Protein AF-A0A6G4XVC2-F1 (afdb_monomer_lite)

Organism: NCBI:txid1775132

Sequence (152 aa):
MTGQAIRVGPLAAGTAQLRSWTAGLLALALAAYPQLALLHDPLTDQNRYGPFGDGVTPAGAEWTAWGDLLALPLPAAVCAGFTALVAGRLHRAPFRESPVQHLLAALTVPLAAHALHLAWLWADLTSEAILLTSLGVGLGCVAGILLDLALD

Secondary structure (DSSP, 8-state):
---------HHHHHHHHHHHHHHHHHHHHHHHHHHHHHSSSSSGGGGGGSTTS---PPTT----TTHHHH-S-HHHHHHHHHHHHHHHHHS-TTGGGSHHHHHHHHHHHHHHHHHHHHHHSTTT--HHHHHHHHHHHHHHHHHHHHHHHHT-

Radius of gyration: 18.11 Å; chains: 1; bounding box: 42×26×62 Å

Structure (mmCIF, N/CA/C/O backbone):
data_AF-A0A6G4XVC2-F1
#
_entry.id   AF-A0A6G4XVC2-F1
#
loop_
_atom_site.group_PDB
_atom_site.id
_atom_site.type_symbol
_atom_site.label_atom_id
_atom_site.label_alt_id
_atom_site.label_comp_id
_atom_site.label_asym_id
_atom_site.label_entity_id
_atom_site.label_seq_id
_atom_site.pdbx_PDB_ins_code
_atom_site.Cartn_x
_atom_site.Cartn_y
_atom_site.Cartn_z
_atom_site.occupancy
_atom_site.B_iso_or_equiv
_atom_site.auth_seq_id
_atom_site.auth_comp_id
_atom_site.auth_asym_id
_atom_site.auth_atom_id
_atom_site.pdbx_PDB_model_num
ATOM 1 N N . MET A 1 1 ? -24.147 -1.317 31.545 1.00 41.94 1 MET A N 1
ATOM 2 C CA . MET A 1 1 ? -22.856 -1.984 31.277 1.00 41.94 1 MET A CA 1
ATOM 3 C C . MET A 1 1 ? -21.888 -0.933 30.764 1.00 41.94 1 MET A C 1
ATOM 5 O O . MET A 1 1 ? -21.839 -0.657 29.576 1.00 41.94 1 MET A O 1
ATOM 9 N N . THR A 1 2 ? -21.219 -0.247 31.683 1.00 44.88 2 THR A N 1
ATOM 10 C CA . THR A 1 2 ? -20.242 0.806 31.397 1.00 44.88 2 THR A CA 1
ATOM 11 C C . THR A 1 2 ? -18.915 0.144 31.055 1.00 44.88 2 THR A C 1
ATOM 13 O O . THR A 1 2 ? -18.177 -0.281 31.941 1.00 44.88 2 THR A O 1
ATOM 16 N N . GLY A 1 3 ? -18.655 -0.012 29.755 1.00 46.59 3 GLY A N 1
ATOM 17 C CA . GLY A 1 3 ? -17.377 -0.490 29.242 1.00 46.59 3 GLY A CA 1
ATOM 18 C C . GLY A 1 3 ? -16.262 0.413 29.752 1.00 46.59 3 GLY A C 1
ATOM 19 O O . GLY A 1 3 ? -16.220 1.605 29.454 1.00 46.59 3 GLY A O 1
ATOM 20 N N . GLN A 1 4 ? -15.403 -0.156 30.585 1.00 47.28 4 GLN A N 1
ATOM 21 C CA . GLN A 1 4 ? -14.218 0.480 31.126 1.00 47.28 4 GLN A CA 1
ATOM 22 C C . GLN A 1 4 ? -13.336 0.885 29.943 1.00 47.28 4 GLN A C 1
ATOM 24 O O . GLN A 1 4 ? -12.729 0.032 29.299 1.00 47.28 4 GLN A O 1
ATOM 29 N N . ALA A 1 5 ? -13.318 2.179 29.618 1.00 54.88 5 ALA A N 1
ATOM 30 C CA . ALA A 1 5 ? -12.431 2.739 28.613 1.00 54.88 5 ALA A CA 1
ATOM 31 C C . ALA A 1 5 ? -10.992 2.475 29.065 1.00 54.88 5 ALA A C 1
ATOM 33 O O . ALA A 1 5 ? -10.441 3.195 29.903 1.00 54.88 5 ALA A O 1
ATOM 34 N N . ILE A 1 6 ? -10.404 1.389 28.563 1.00 61.81 6 ILE A N 1
ATOM 35 C CA . ILE A 1 6 ? -8.978 1.121 28.682 1.00 61.81 6 ILE A CA 1
ATOM 36 C C . ILE A 1 6 ? -8.314 2.360 28.084 1.00 61.81 6 ILE A C 1
ATOM 38 O O . ILE A 1 6 ? -8.432 2.604 26.886 1.00 61.81 6 ILE A O 1
ATOM 42 N N . ARG A 1 7 ? -7.679 3.196 28.914 1.00 62.19 7 ARG A N 1
ATOM 43 C CA . ARG A 1 7 ? -6.842 4.293 28.419 1.00 62.19 7 ARG A CA 1
ATOM 44 C C . ARG A 1 7 ? -5.652 3.645 27.740 1.00 62.19 7 ARG A C 1
ATOM 46 O O . ARG A 1 7 ? -4.669 3.294 28.387 1.00 62.19 7 ARG A O 1
ATOM 53 N N . VAL A 1 8 ? -5.786 3.405 26.449 1.00 70.31 8 VAL A N 1
ATOM 54 C CA . VAL A 1 8 ? -4.745 2.754 25.677 1.00 70.31 8 VAL A CA 1
ATOM 55 C C . VAL A 1 8 ? -3.639 3.781 25.470 1.00 70.31 8 VAL A C 1
ATOM 57 O O . VAL A 1 8 ? -3.844 4.820 24.848 1.00 70.31 8 VAL A O 1
ATOM 60 N N . GLY A 1 9 ? -2.495 3.546 26.110 1.00 82.31 9 GLY A N 1
ATOM 61 C CA . GLY A 1 9 ? -1.372 4.478 26.090 1.00 82.31 9 GLY A CA 1
ATOM 62 C C . GLY A 1 9 ? -0.675 4.539 24.722 1.00 82.31 9 GLY A C 1
ATOM 63 O O . GLY A 1 9 ? -0.824 3.624 23.907 1.00 82.31 9 GLY A O 1
ATOM 64 N N . PRO A 1 10 ? 0.156 5.569 24.482 1.00 85.19 10 PRO A N 1
ATOM 65 C CA . PRO A 1 10 ? 0.863 5.763 23.211 1.00 85.19 10 PRO A CA 1
ATOM 66 C C . PRO A 1 10 ? 1.777 4.586 22.845 1.00 85.19 10 PRO A C 1
ATOM 68 O O . PRO A 1 10 ? 1.925 4.260 21.672 1.00 85.19 10 PRO A O 1
ATOM 71 N N . LEU A 1 11 ? 2.340 3.896 23.844 1.00 88.75 11 LEU A N 1
ATOM 72 C CA . LEU A 1 11 ? 3.163 2.705 23.623 1.00 88.75 11 LEU A CA 1
ATOM 73 C C . LEU A 1 11 ? 2.365 1.570 22.978 1.00 88.75 11 LEU A C 1
ATOM 75 O O . LEU A 1 11 ? 2.840 0.947 22.036 1.00 88.75 11 LEU A O 1
ATOM 79 N N . ALA A 1 12 ? 1.135 1.331 23.432 1.00 87.44 12 ALA A N 1
ATOM 80 C CA . ALA A 1 12 ? 0.294 0.279 22.876 1.00 87.44 12 ALA A CA 1
ATOM 81 C C . ALA A 1 12 ? -0.123 0.602 21.429 1.00 87.44 12 ALA A C 1
ATOM 83 O O . ALA A 1 12 ? -0.080 -0.289 20.580 1.00 87.44 12 ALA A O 1
ATOM 84 N N . ALA A 1 13 ? -0.413 1.875 21.128 1.00 86.75 13 ALA A N 1
ATOM 85 C CA . ALA A 1 13 ? -0.656 2.329 19.756 1.00 86.75 13 ALA A CA 1
ATOM 86 C C . ALA A 1 13 ? 0.572 2.081 18.867 1.00 86.75 13 ALA A C 1
ATOM 88 O O . ALA A 1 13 ? 0.456 1.483 17.800 1.00 86.75 13 ALA A O 1
ATOM 89 N N . GLY A 1 14 ? 1.764 2.441 19.355 1.00 89.00 14 GLY A N 1
ATOM 90 C CA . GLY A 1 14 ? 3.028 2.169 18.670 1.00 89.00 14 GLY A CA 1
ATOM 91 C C . GLY A 1 14 ? 3.273 0.678 18.424 1.00 89.00 14 GLY A C 1
ATOM 92 O O . GLY A 1 14 ? 3.691 0.296 17.335 1.00 89.00 14 GLY A O 1
ATOM 93 N N . THR A 1 15 ? 2.959 -0.196 19.387 1.00 89.81 15 THR A N 1
ATOM 94 C CA . THR A 1 15 ? 3.099 -1.648 19.181 1.00 89.81 15 THR A CA 1
ATOM 95 C C . THR A 1 15 ? 2.109 -2.206 18.159 1.00 89.81 15 THR A C 1
ATOM 97 O O . THR A 1 15 ? 2.478 -3.088 17.385 1.00 89.81 15 THR A O 1
ATOM 100 N N . ALA A 1 16 ? 0.870 -1.705 18.122 1.00 89.75 16 ALA A N 1
ATOM 101 C CA . ALA A 1 16 ? -0.110 -2.102 17.112 1.00 89.75 16 ALA A CA 1
ATOM 102 C C . ALA A 1 16 ? 0.361 -1.686 15.713 1.00 89.75 16 ALA A C 1
ATOM 104 O O . ALA A 1 16 ? 0.374 -2.506 14.794 1.00 89.75 16 ALA A O 1
ATOM 105 N N . GLN A 1 17 ? 0.875 -0.461 15.607 1.00 92.19 17 GLN A N 1
ATOM 106 C CA . GLN A 1 17 ? 1.475 0.070 14.394 1.00 92.19 17 GLN A CA 1
ATOM 107 C C . GLN A 1 17 ? 2.642 -0.797 13.904 1.00 92.19 17 GLN A C 1
ATOM 109 O O . GLN A 1 17 ? 2.671 -1.219 12.751 1.00 92.19 17 GLN A O 1
ATOM 114 N N . LEU A 1 18 ? 3.576 -1.133 14.797 1.00 94.56 18 LEU A N 1
ATOM 115 C CA . LEU A 1 18 ? 4.744 -1.947 14.464 1.00 94.56 18 LEU A CA 1
ATOM 116 C C . LEU A 1 18 ? 4.356 -3.353 13.987 1.00 94.56 18 LEU A C 1
ATOM 118 O O . LEU A 1 18 ? 4.982 -3.892 13.075 1.00 94.56 18 LEU A O 1
ATOM 122 N N . ARG A 1 19 ? 3.309 -3.946 14.572 1.00 94.44 19 ARG A N 1
ATOM 123 C CA . ARG A 1 19 ? 2.776 -5.247 14.140 1.00 94.44 19 ARG A CA 1
ATOM 124 C C . ARG A 1 19 ? 2.172 -5.166 12.743 1.00 94.44 19 ARG A C 1
ATOM 126 O O . ARG A 1 19 ? 2.470 -6.031 11.923 1.00 94.44 19 ARG A O 1
ATOM 133 N N . SER A 1 20 ? 1.379 -4.127 12.476 1.00 94.38 20 SER A N 1
ATOM 134 C CA . SER A 1 20 ? 0.837 -3.853 11.141 1.00 94.38 20 SER A CA 1
ATOM 135 C C . SER A 1 20 ? 1.959 -3.706 10.113 1.00 94.38 20 SER A C 1
ATOM 137 O O . SER A 1 20 ? 1.962 -4.378 9.085 1.00 94.38 20 SER A O 1
ATOM 139 N N . TRP A 1 21 ? 2.980 -2.904 10.425 1.00 97.38 21 TRP A N 1
ATOM 140 C CA . TRP A 1 21 ? 4.114 -2.688 9.529 1.00 97.38 21 TRP A CA 1
ATOM 141 C C . TRP A 1 21 ? 4.942 -3.946 9.299 1.00 97.38 21 TRP A C 1
ATOM 143 O O . TRP A 1 21 ? 5.315 -4.227 8.166 1.00 97.38 21 TRP A O 1
ATOM 153 N N . THR A 1 22 ? 5.190 -4.739 10.342 1.00 97.50 22 THR A N 1
ATOM 154 C CA . THR A 1 22 ? 5.872 -6.033 10.198 1.00 97.50 22 THR A CA 1
ATOM 155 C C . THR A 1 22 ? 5.112 -6.938 9.232 1.00 97.50 22 THR A C 1
ATOM 157 O O . THR A 1 22 ? 5.712 -7.556 8.358 1.00 97.50 22 THR A O 1
ATOM 160 N N . ALA A 1 23 ? 3.786 -6.989 9.349 1.00 96.44 23 ALA A N 1
ATOM 161 C CA . ALA A 1 23 ? 2.976 -7.794 8.452 1.00 96.44 23 ALA A CA 1
ATOM 162 C C . ALA A 1 23 ? 2.955 -7.256 7.018 1.00 96.44 23 ALA A C 1
ATOM 164 O O . ALA A 1 23 ? 3.069 -8.041 6.081 1.00 96.44 23 ALA A O 1
ATOM 165 N N . GLY A 1 24 ? 2.881 -5.933 6.849 1.00 94.50 24 GLY A N 1
ATOM 166 C CA . GLY A 1 24 ? 3.050 -5.289 5.551 1.00 94.50 24 GLY A CA 1
ATOM 167 C C . GLY A 1 24 ? 4.398 -5.644 4.921 1.00 94.50 24 GLY A C 1
ATOM 168 O O . GLY A 1 24 ? 4.440 -6.049 3.769 1.00 94.50 24 GLY A O 1
ATOM 169 N N . LEU A 1 25 ? 5.501 -5.581 5.671 1.00 95.62 25 LEU A N 1
ATOM 170 C CA . LEU A 1 25 ? 6.832 -5.933 5.161 1.00 95.62 25 LEU A CA 1
ATOM 171 C C . LEU A 1 25 ? 6.910 -7.396 4.705 1.00 95.62 25 LEU A C 1
ATOM 173 O O . LEU A 1 25 ? 7.477 -7.678 3.652 1.00 95.62 25 LEU A O 1
ATOM 177 N N . LEU A 1 26 ? 6.311 -8.320 5.461 1.00 96.88 26 LEU A N 1
ATOM 178 C CA . LEU A 1 26 ? 6.227 -9.729 5.067 1.00 96.88 26 LEU A CA 1
ATOM 179 C C . LEU A 1 26 ? 5.369 -9.918 3.811 1.00 96.88 26 LEU A C 1
ATOM 181 O O . LEU A 1 26 ? 5.762 -10.654 2.911 1.00 96.88 26 LEU A O 1
ATOM 185 N N . ALA A 1 27 ? 4.224 -9.239 3.727 1.00 95.25 27 ALA A N 1
ATOM 186 C CA . ALA A 1 27 ? 3.352 -9.273 2.556 1.00 95.25 27 ALA A CA 1
ATOM 187 C C . ALA A 1 27 ? 4.057 -8.728 1.309 1.00 95.25 27 ALA A C 1
ATOM 189 O O . ALA A 1 27 ? 4.002 -9.349 0.250 1.00 95.25 27 ALA A O 1
ATOM 190 N N . LEU A 1 28 ? 4.775 -7.614 1.460 1.00 92.50 28 LEU A N 1
ATOM 191 C CA . LEU A 1 28 ? 5.593 -7.028 0.410 1.00 92.50 28 LEU A CA 1
ATOM 192 C C . LEU A 1 28 ? 6.678 -8.005 -0.042 1.00 92.50 28 LEU A C 1
ATOM 194 O O . LEU A 1 28 ? 6.813 -8.230 -1.237 1.00 92.50 28 LEU A O 1
ATOM 198 N N . ALA A 1 29 ? 7.414 -8.627 0.884 1.00 90.94 29 ALA A N 1
ATOM 199 C CA . ALA A 1 29 ? 8.439 -9.610 0.541 1.00 90.94 29 ALA A CA 1
ATOM 200 C C . ALA A 1 29 ? 7.849 -10.809 -0.221 1.00 90.94 29 ALA A C 1
ATOM 202 O O . ALA A 1 29 ? 8.414 -11.235 -1.224 1.00 90.94 29 ALA A O 1
ATOM 203 N N . LEU A 1 30 ? 6.688 -11.315 0.206 1.00 91.19 30 LEU A N 1
ATOM 204 C CA . LEU A 1 30 ? 5.997 -12.426 -0.454 1.00 91.19 30 LEU A CA 1
ATOM 205 C C . LEU A 1 30 ? 5.467 -12.065 -1.845 1.00 91.19 30 LEU A C 1
ATOM 207 O O . LEU A 1 30 ? 5.476 -12.918 -2.726 1.00 91.19 30 LEU A O 1
ATOM 211 N N . ALA A 1 31 ? 5.005 -10.831 -2.046 1.00 88.94 31 ALA A N 1
ATOM 212 C CA . ALA A 1 31 ? 4.481 -10.376 -3.332 1.00 88.94 31 ALA A CA 1
ATOM 213 C C . ALA A 1 31 ? 5.595 -9.954 -4.305 1.00 88.94 31 ALA A C 1
ATOM 215 O O . ALA A 1 31 ? 5.511 -10.238 -5.499 1.00 88.94 31 ALA A O 1
ATOM 216 N N . ALA A 1 32 ? 6.661 -9.331 -3.799 1.00 83.00 32 ALA A N 1
ATOM 217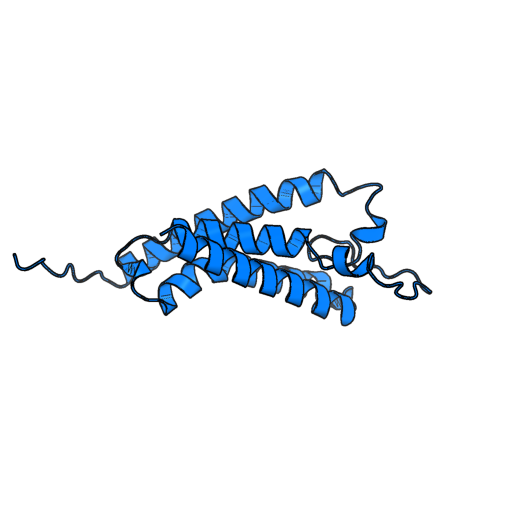 C CA . ALA A 1 32 ? 7.782 -8.849 -4.601 1.00 83.00 32 ALA A CA 1
ATOM 218 C C . ALA A 1 32 ? 8.775 -9.965 -4.964 1.00 83.00 32 ALA A C 1
ATOM 220 O O . ALA A 1 32 ? 9.341 -9.947 -6.054 1.00 83.00 32 ALA A O 1
ATOM 221 N N . TYR A 1 33 ? 8.974 -10.968 -4.100 1.00 80.88 33 TYR A N 1
ATOM 222 C CA . TYR A 1 33 ? 9.888 -12.082 -4.378 1.00 80.88 33 TYR A CA 1
ATOM 223 C C . TYR A 1 33 ? 9.594 -12.823 -5.694 1.00 80.88 33 TYR A C 1
ATOM 225 O O . TYR A 1 33 ? 10.515 -12.952 -6.498 1.00 80.88 33 TYR A O 1
ATOM 233 N N . PRO A 1 34 ? 8.358 -13.283 -5.985 1.00 76.00 34 PRO A N 1
ATOM 234 C CA . PRO A 1 34 ? 8.071 -13.945 -7.253 1.00 76.00 34 PRO A CA 1
ATOM 235 C C . PRO A 1 34 ? 8.239 -13.003 -8.448 1.00 76.00 34 PRO A C 1
ATOM 237 O O . PRO A 1 34 ? 8.616 -13.471 -9.514 1.00 76.00 34 PRO A O 1
ATOM 240 N N . GLN A 1 35 ? 8.026 -11.693 -8.288 1.00 70.19 35 GLN A N 1
ATOM 241 C CA . GLN A 1 35 ? 8.287 -10.727 -9.359 1.00 70.19 35 GLN A CA 1
ATOM 242 C C . GLN A 1 35 ? 9.783 -10.665 -9.684 1.00 70.19 35 GLN A C 1
ATOM 244 O O . GLN A 1 35 ? 10.160 -10.763 -10.844 1.00 70.19 35 GLN A O 1
ATOM 249 N N . LEU A 1 36 ? 10.640 -10.604 -8.663 1.00 68.62 36 LEU A N 1
ATOM 250 C CA . LEU A 1 36 ? 12.094 -10.606 -8.839 1.00 68.62 36 LEU A CA 1
ATOM 251 C C . LEU A 1 36 ? 12.626 -11.954 -9.353 1.00 68.62 36 LEU A C 1
ATOM 253 O O . LEU A 1 36 ? 13.570 -11.982 -10.136 1.00 68.62 36 LEU A O 1
ATOM 257 N N . ALA A 1 37 ? 12.031 -13.067 -8.918 1.00 71.25 37 ALA A N 1
ATOM 258 C CA . ALA A 1 37 ? 12.515 -14.413 -9.220 1.00 71.25 37 ALA A CA 1
ATOM 259 C C . ALA A 1 37 ? 11.998 -14.982 -10.553 1.00 71.25 37 ALA A C 1
ATOM 261 O O . ALA A 1 37 ? 12.704 -15.759 -11.189 1.00 71.25 37 ALA A O 1
ATOM 262 N N . LEU A 1 38 ? 10.769 -14.644 -10.963 1.00 64.12 38 LEU A N 1
ATOM 263 C CA . LEU A 1 38 ? 10.102 -15.244 -12.130 1.00 64.12 38 LEU A CA 1
ATOM 264 C C . LEU A 1 38 ? 10.038 -14.314 -13.345 1.00 64.12 38 LEU A C 1
ATOM 266 O O . LEU A 1 38 ? 9.842 -14.799 -14.454 1.00 64.12 38 LEU A O 1
ATOM 270 N N . LEU A 1 39 ? 10.192 -12.999 -13.161 1.00 61.00 39 LEU A N 1
ATOM 271 C CA . LEU A 1 39 ? 10.100 -12.014 -14.246 1.00 61.00 39 LEU A CA 1
ATOM 272 C C . LEU A 1 39 ? 11.476 -11.467 -14.648 1.00 61.00 39 LEU A C 1
ATOM 274 O O . LEU A 1 39 ? 11.559 -10.313 -15.054 1.00 61.00 39 LEU A O 1
ATOM 278 N N . HIS A 1 40 ? 12.548 -12.256 -14.510 1.00 52.19 40 HIS A N 1
ATOM 279 C CA . HIS A 1 40 ? 13.912 -11.836 -14.866 1.00 52.19 40 HIS A CA 1
ATOM 280 C C . HIS A 1 40 ? 14.330 -12.204 -16.312 1.00 52.19 40 HIS A C 1
ATOM 282 O O . HIS A 1 40 ? 15.358 -11.717 -16.760 1.00 52.19 40 HIS A O 1
ATOM 288 N N . ASP A 1 41 ? 13.543 -12.995 -17.067 1.00 46.56 41 ASP A N 1
ATOM 289 C CA . ASP A 1 41 ? 13.716 -13.256 -18.522 1.00 46.56 41 ASP A CA 1
ATOM 290 C C . ASP A 1 41 ? 12.543 -14.125 -19.055 1.00 46.56 41 ASP A C 1
ATOM 292 O O . ASP A 1 41 ? 12.119 -14.998 -18.290 1.00 46.56 41 ASP A O 1
ATOM 296 N N . PRO A 1 42 ? 11.977 -14.032 -20.292 1.00 46.16 42 PRO A N 1
ATOM 297 C CA . PRO A 1 42 ? 12.058 -13.071 -21.405 1.00 46.16 42 PRO A CA 1
ATOM 298 C C . PRO A 1 42 ? 10.727 -12.301 -21.657 1.00 46.16 42 PRO A C 1
ATOM 300 O O . PRO A 1 42 ? 10.492 -11.765 -22.738 1.00 46.16 42 PRO A O 1
ATOM 303 N N . LEU A 1 43 ? 9.820 -12.232 -20.673 1.00 45.66 43 LEU A N 1
ATOM 304 C CA . LEU A 1 43 ? 8.657 -11.312 -20.695 1.00 45.66 43 LEU A CA 1
ATOM 305 C C . LEU A 1 43 ? 9.061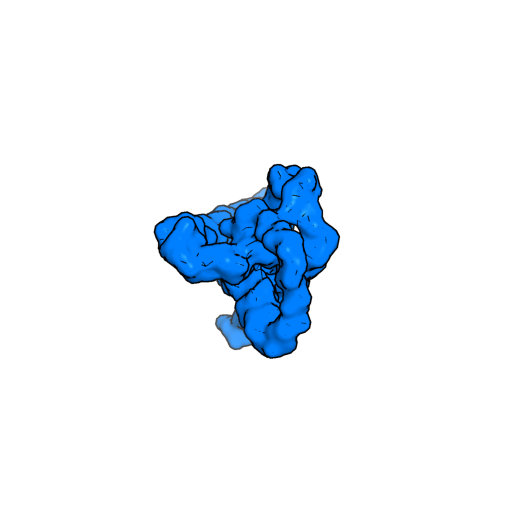 -9.861 -20.331 1.00 45.66 43 LEU A C 1
ATOM 307 O O . LEU A 1 43 ? 8.223 -8.972 -20.193 1.00 45.66 43 LEU A O 1
ATOM 311 N N . THR A 1 44 ? 10.362 -9.640 -20.150 1.00 47.84 44 THR A N 1
ATOM 312 C CA . THR A 1 44 ? 11.027 -8.489 -19.533 1.00 47.84 44 THR A CA 1
ATOM 313 C C . THR A 1 44 ? 11.132 -7.246 -20.396 1.00 47.84 44 THR A C 1
ATOM 315 O O . THR A 1 44 ? 11.398 -6.186 -19.838 1.00 47.84 44 THR A O 1
ATOM 318 N N . ASP A 1 45 ? 10.820 -7.297 -21.692 1.00 46.44 45 ASP A N 1
ATOM 319 C CA . ASP A 1 45 ? 10.720 -6.052 -22.469 1.00 46.44 45 ASP A CA 1
ATOM 320 C C . ASP A 1 45 ? 9.560 -5.161 -21.960 1.00 46.44 45 ASP A C 1
ATOM 322 O O . ASP A 1 45 ? 9.598 -3.942 -22.093 1.00 46.44 45 ASP A O 1
ATOM 326 N N . GLN A 1 46 ? 8.572 -5.748 -21.263 1.00 45.91 46 GLN A N 1
ATOM 327 C CA . GLN A 1 46 ? 7.492 -5.017 -20.580 1.00 45.91 46 GLN A CA 1
ATOM 328 C C . GLN A 1 46 ? 7.787 -4.685 -19.110 1.00 45.91 46 GLN A C 1
ATOM 330 O O . GLN A 1 46 ? 7.095 -3.861 -18.515 1.00 45.91 46 GLN A O 1
ATOM 335 N N . ASN A 1 47 ? 8.818 -5.288 -18.508 1.00 45.84 47 ASN A N 1
ATOM 336 C CA . ASN A 1 47 ? 9.178 -5.037 -17.109 1.00 45.84 47 ASN A CA 1
ATOM 337 C C . ASN A 1 47 ? 10.081 -3.798 -16.956 1.00 45.84 47 ASN A C 1
ATOM 339 O O . ASN A 1 47 ? 10.491 -3.482 -15.849 1.00 45.84 47 ASN A O 1
ATOM 343 N N . ARG A 1 48 ? 10.347 -3.057 -18.041 1.00 51.59 48 ARG A N 1
ATOM 344 C CA . ARG A 1 48 ? 11.154 -1.823 -18.065 1.00 51.59 48 ARG A CA 1
ATOM 345 C C . ARG A 1 48 ? 10.569 -0.641 -17.287 1.00 51.59 48 ARG A C 1
ATOM 347 O O . ARG A 1 48 ? 11.316 0.254 -16.908 1.00 51.59 48 ARG A O 1
ATOM 354 N N . TYR A 1 49 ? 9.261 -0.633 -17.018 1.00 48.97 49 TYR A N 1
ATOM 355 C CA . TYR A 1 49 ? 8.542 0.557 -16.525 1.00 48.97 49 TYR A CA 1
ATOM 356 C C . TYR A 1 49 ? 7.908 0.418 -15.129 1.00 48.97 49 TYR A C 1
ATOM 358 O O . TYR A 1 49 ? 7.079 1.244 -14.748 1.00 48.97 49 TYR A O 1
ATOM 366 N N . GLY A 1 50 ? 8.265 -0.611 -14.352 1.00 45.50 50 GLY A N 1
ATOM 367 C CA . GLY A 1 50 ? 7.723 -0.828 -13.003 1.00 45.50 50 GLY A CA 1
ATOM 368 C C . GLY A 1 50 ? 8.719 -0.560 -11.864 1.00 45.50 50 GLY A C 1
ATOM 369 O O . GLY A 1 50 ? 9.925 -0.548 -12.092 1.00 45.50 50 GLY A O 1
ATOM 370 N N . PRO A 1 51 ? 8.253 -0.486 -10.601 1.00 40.25 51 PRO A N 1
ATOM 371 C CA . PRO A 1 51 ? 9.091 -0.307 -9.413 1.00 40.25 51 PRO A CA 1
ATOM 372 C C . PRO A 1 51 ? 10.005 -1.497 -9.084 1.00 40.25 51 PRO A C 1
ATOM 374 O O . PRO A 1 51 ? 10.687 -1.530 -8.064 1.00 40.25 51 PRO A O 1
ATOM 377 N N . PHE A 1 52 ? 9.991 -2.517 -9.929 1.00 46.78 52 PHE A N 1
ATOM 378 C CA . PHE A 1 52 ? 10.847 -3.693 -9.838 1.00 46.78 52 PHE A CA 1
ATOM 379 C C . PHE A 1 52 ? 11.505 -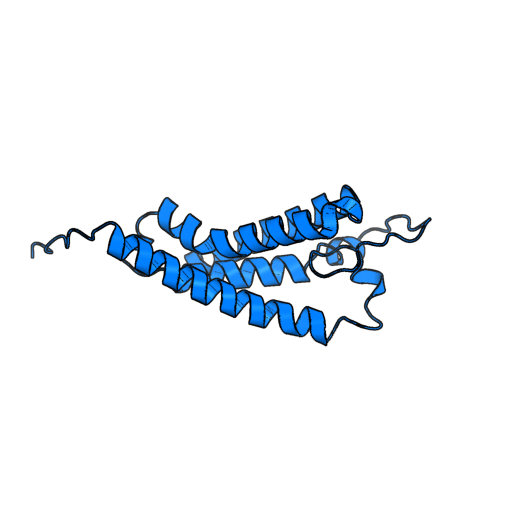3.994 -11.199 1.00 46.78 52 PHE A C 1
ATOM 381 O O . PHE A 1 52 ? 11.988 -5.102 -11.416 1.00 46.78 52 PHE A O 1
ATOM 388 N N . GLY A 1 53 ? 11.479 -3.011 -12.109 1.00 53.16 53 GLY A N 1
ATOM 389 C CA . GLY A 1 53 ? 12.058 -3.025 -13.448 1.00 53.16 53 GLY A CA 1
ATOM 390 C C . GLY A 1 53 ? 13.452 -2.408 -13.530 1.00 53.16 53 GLY A C 1
ATOM 391 O O . GLY A 1 53 ? 13.918 -1.797 -12.571 1.00 53.16 53 GLY A O 1
ATOM 392 N N . ASP A 1 54 ? 14.107 -2.546 -14.684 1.00 47.78 54 ASP A N 1
ATOM 393 C CA . ASP A 1 54 ? 15.466 -2.042 -14.946 1.00 47.78 54 ASP A CA 1
ATOM 394 C C . ASP A 1 54 ? 15.522 -0.581 -15.449 1.00 47.78 54 ASP A C 1
ATOM 396 O O . ASP A 1 54 ? 16.604 -0.005 -15.512 1.00 47.78 54 ASP A O 1
ATOM 400 N N . GLY A 1 55 ? 14.382 0.043 -15.778 1.00 47.31 55 GLY A N 1
ATOM 401 C CA . GLY A 1 55 ? 14.269 1.483 -16.059 1.00 47.31 55 GLY A CA 1
ATOM 402 C C . GLY A 1 55 ? 14.748 1.950 -17.442 1.00 47.31 55 GLY A C 1
ATOM 403 O O . GLY A 1 55 ? 14.687 3.143 -17.735 1.00 47.31 55 GLY A O 1
ATOM 404 N N . VAL A 1 56 ? 15.203 1.053 -18.324 1.00 45.88 56 VAL A N 1
ATOM 405 C CA . VAL A 1 56 ? 15.842 1.438 -19.598 1.00 45.88 56 VAL A CA 1
ATOM 406 C C . VAL A 1 56 ? 14.819 1.550 -20.733 1.00 45.88 56 VAL A C 1
ATOM 408 O O . VAL A 1 56 ? 14.307 0.550 -21.209 1.00 45.88 56 VAL A O 1
ATOM 411 N N . THR A 1 57 ? 14.559 2.747 -21.258 1.00 49.28 57 THR A N 1
ATOM 412 C CA . THR A 1 57 ? 13.754 2.943 -22.484 1.00 49.28 57 THR A CA 1
ATOM 413 C C . THR A 1 57 ? 14.611 2.694 -23.734 1.00 49.28 57 THR A C 1
ATOM 415 O O . THR A 1 57 ? 15.617 3.384 -23.910 1.00 49.28 57 THR A O 1
ATOM 418 N N . PRO A 1 58 ? 14.268 1.760 -24.645 1.00 44.31 58 PRO A N 1
ATOM 419 C CA . PRO A 1 58 ? 14.937 1.694 -25.940 1.00 44.31 58 PRO A CA 1
ATOM 420 C C . PRO A 1 58 ? 14.571 2.926 -26.780 1.00 44.31 58 PRO A C 1
ATOM 422 O O . PRO A 1 58 ? 13.415 3.350 -26.833 1.00 44.31 58 PRO A O 1
ATOM 425 N N . ALA A 1 59 ? 15.563 3.510 -27.455 1.00 40.28 59 ALA A N 1
ATOM 426 C CA . ALA A 1 59 ? 15.348 4.648 -28.341 1.00 40.28 59 ALA A CA 1
ATOM 427 C C . ALA A 1 59 ? 14.386 4.265 -29.486 1.00 40.28 59 ALA A C 1
ATOM 429 O O . ALA A 1 59 ? 14.720 3.413 -30.308 1.00 40.28 59 ALA A O 1
ATOM 430 N N . GLY A 1 60 ? 13.211 4.907 -29.544 1.00 44.12 60 GLY A N 1
ATOM 431 C CA . GLY A 1 60 ? 12.244 4.762 -30.643 1.00 44.12 60 GLY A CA 1
ATOM 432 C C . GLY A 1 60 ? 10.967 3.962 -30.349 1.00 44.12 60 GLY A C 1
ATOM 433 O O . GLY A 1 60 ? 10.230 3.671 -31.287 1.00 44.12 60 GLY A O 1
ATOM 434 N N . ALA A 1 61 ? 10.675 3.605 -29.094 1.00 48.97 61 ALA A N 1
ATOM 435 C CA . ALA A 1 61 ? 9.397 2.982 -28.737 1.00 48.97 61 ALA A CA 1
ATOM 436 C C . ALA A 1 61 ? 8.266 4.031 -28.673 1.00 48.97 61 ALA A C 1
ATOM 438 O O . ALA A 1 61 ? 8.115 4.738 -27.679 1.00 48.97 61 ALA A O 1
ATOM 439 N N . GLU A 1 62 ? 7.490 4.160 -29.752 1.00 45.06 62 GLU A N 1
ATOM 440 C CA . GLU A 1 62 ? 6.247 4.939 -29.766 1.00 45.06 62 GLU A CA 1
ATOM 441 C C . GLU A 1 62 ? 5.091 4.122 -29.159 1.00 45.06 62 GLU A C 1
ATOM 443 O O . GLU A 1 62 ? 4.810 2.994 -29.571 1.00 45.06 62 GLU A O 1
ATOM 448 N N . TRP A 1 63 ? 4.427 4.720 -28.168 1.00 49.91 63 TRP A N 1
ATOM 449 C CA . TRP A 1 63 ? 3.338 4.159 -27.365 1.00 49.91 63 TRP A CA 1
ATOM 450 C C . TRP A 1 63 ? 2.134 3.770 -28.233 1.00 49.91 63 TRP A C 1
ATOM 452 O O . TRP A 1 63 ? 1.443 4.631 -28.786 1.00 49.91 63 TRP A O 1
ATOM 462 N N . THR A 1 64 ? 1.854 2.469 -28.348 1.00 44.88 64 THR A N 1
ATOM 463 C CA . THR A 1 64 ? 0.672 1.963 -29.060 1.00 44.88 64 THR A CA 1
ATOM 464 C C . THR A 1 64 ? -0.354 1.441 -28.058 1.00 44.88 64 THR A C 1
ATOM 466 O O . THR A 1 64 ? -0.138 0.506 -27.292 1.00 44.88 64 THR A O 1
ATOM 469 N N . ALA A 1 65 ? -1.496 2.127 -28.061 1.00 48.38 65 ALA A N 1
ATOM 470 C CA . ALA A 1 65 ? -2.592 2.041 -27.108 1.00 48.38 65 ALA A CA 1
ATOM 471 C C . ALA A 1 65 ? -3.036 0.612 -26.723 1.00 48.38 65 ALA A C 1
ATOM 473 O O . ALA A 1 65 ? -3.055 -0.307 -27.538 1.00 48.38 65 ALA A O 1
ATOM 474 N N . TRP A 1 66 ? -3.509 0.492 -25.476 1.00 38.31 66 TRP A N 1
ATOM 475 C CA . TRP A 1 66 ? -4.064 -0.691 -24.789 1.00 38.31 66 TRP A CA 1
ATOM 476 C C . TRP A 1 66 ? -3.059 -1.714 -24.250 1.00 38.31 66 TRP A C 1
ATOM 478 O O . TRP A 1 66 ? -3.245 -2.159 -23.118 1.00 38.31 66 TRP A O 1
ATOM 488 N N . GLY A 1 67 ? -1.975 -2.021 -24.968 1.00 47.31 67 GLY A N 1
ATOM 489 C CA . GLY A 1 67 ? -0.869 -2.824 -24.419 1.00 47.31 67 GLY A CA 1
ATOM 490 C C . GLY A 1 67 ? -0.197 -2.132 -23.228 1.00 47.31 67 GLY A C 1
ATOM 491 O O . GLY A 1 67 ? 0.056 -2.758 -22.201 1.00 47.31 67 GLY A O 1
ATOM 492 N N . ASP A 1 68 ? -0.057 -0.809 -23.314 1.00 48.22 68 ASP A N 1
ATOM 493 C CA . ASP A 1 68 ? 0.590 0.013 -22.287 1.00 48.22 68 ASP A CA 1
ATOM 494 C C . ASP A 1 68 ? -0.293 0.317 -21.066 1.00 48.22 68 ASP A C 1
ATOM 496 O O . ASP A 1 68 ? 0.194 0.711 -20.014 1.00 48.22 68 ASP A O 1
ATOM 500 N N . LEU A 1 69 ? -1.605 0.078 -21.163 1.00 42.12 69 LEU A N 1
ATOM 501 C CA . LEU A 1 69 ? -2.536 0.174 -20.029 1.00 42.12 69 LEU A CA 1
ATOM 502 C C . LEU A 1 69 ? -2.549 -1.123 -19.200 1.00 42.12 69 LEU A C 1
ATOM 504 O O . LEU A 1 69 ? -2.913 -1.106 -18.029 1.00 42.12 69 LEU A O 1
ATOM 508 N N . LEU A 1 70 ? -2.101 -2.237 -19.790 1.00 46.34 70 LEU A N 1
ATOM 509 C CA . LEU A 1 70 ? -1.633 -3.426 -19.067 1.00 46.34 70 LEU A CA 1
ATOM 510 C C . LEU A 1 70 ? -0.162 -3.284 -18.626 1.00 46.34 70 LEU A C 1
ATOM 512 O O . LEU A 1 70 ? 0.253 -3.998 -17.717 1.00 46.34 70 LEU A O 1
ATOM 516 N N . ALA A 1 71 ? 0.584 -2.340 -19.221 1.00 50.59 71 ALA A N 1
ATOM 517 C CA . ALA A 1 71 ? 1.885 -1.855 -18.742 1.00 50.59 71 ALA A CA 1
ATOM 518 C C . ALA A 1 71 ? 1.782 -0.710 -17.716 1.00 50.59 71 ALA A C 1
ATOM 520 O O . ALA A 1 71 ? 2.805 -0.254 -17.200 1.00 50.59 71 ALA A O 1
ATOM 521 N N . LEU A 1 72 ? 0.560 -0.310 -17.317 1.00 53.66 72 LEU A N 1
ATOM 522 C CA . LEU A 1 72 ? 0.352 0.193 -15.959 1.00 53.66 72 LEU A CA 1
ATOM 523 C C . LEU A 1 72 ? 1.075 -0.805 -15.060 1.00 53.66 72 LEU A C 1
ATOM 525 O O . LEU A 1 72 ? 0.896 -2.001 -15.297 1.00 53.66 72 LEU A O 1
ATOM 529 N N . PRO A 1 73 ? 1.892 -0.389 -14.084 1.00 68.12 73 PRO A N 1
ATOM 530 C CA . PRO A 1 73 ? 2.708 -1.335 -13.349 1.00 68.12 73 PRO A CA 1
ATOM 531 C C . PRO A 1 73 ? 1.801 -2.126 -12.403 1.00 68.12 73 PRO A C 1
ATOM 533 O O . PRO A 1 73 ? 1.717 -1.880 -11.206 1.00 68.12 73 PRO A O 1
ATOM 536 N N . LEU A 1 74 ? 1.079 -3.085 -12.972 1.00 76.38 74 LEU A N 1
ATOM 537 C CA . LEU A 1 74 ? 0.179 -4.028 -12.352 1.00 76.38 74 LEU A CA 1
ATOM 538 C C . LEU A 1 74 ? 0.941 -4.848 -11.310 1.00 76.38 74 LEU A C 1
ATOM 540 O O . LEU A 1 74 ? 0.410 -4.997 -10.212 1.00 76.38 74 LEU A O 1
ATOM 544 N N . PRO A 1 75 ? 2.213 -5.245 -11.543 1.00 79.69 75 PRO A N 1
ATOM 545 C CA . PRO A 1 75 ? 3.070 -5.751 -10.477 1.00 79.69 75 PRO A CA 1
ATOM 546 C C . PRO A 1 75 ? 3.153 -4.813 -9.262 1.00 79.69 75 PRO A C 1
ATOM 548 O O . PRO A 1 75 ? 2.994 -5.267 -8.128 1.00 79.69 75 PRO A O 1
ATOM 551 N N . ALA A 1 76 ? 3.322 -3.503 -9.480 1.00 83.31 76 ALA A N 1
ATOM 552 C CA . ALA A 1 76 ? 3.361 -2.506 -8.409 1.00 83.31 76 ALA A CA 1
ATOM 553 C C . ALA A 1 76 ? 2.023 -2.351 -7.704 1.00 83.31 76 ALA A C 1
ATOM 555 O O . ALA A 1 76 ? 1.980 -2.324 -6.478 1.00 83.31 76 ALA A O 1
ATOM 556 N N . ALA A 1 77 ? 0.942 -2.247 -8.475 1.00 89.88 77 ALA A N 1
ATOM 557 C CA . ALA A 1 77 ? -0.399 -2.075 -7.945 1.00 89.88 77 ALA A CA 1
ATOM 558 C C . ALA A 1 77 ? -0.804 -3.284 -7.093 1.00 89.88 77 ALA A C 1
ATOM 560 O O . ALA A 1 77 ? -1.314 -3.117 -5.986 1.00 89.88 77 ALA A O 1
ATOM 561 N N . VAL A 1 78 ? -0.507 -4.500 -7.560 1.00 89.94 78 VAL A N 1
ATOM 562 C CA . VAL A 1 78 ? -0.753 -5.741 -6.818 1.00 89.94 78 VAL A CA 1
ATOM 563 C C . VAL A 1 78 ? 0.094 -5.791 -5.548 1.00 89.94 78 VAL A C 1
ATOM 565 O O . VAL A 1 78 ? -0.456 -6.035 -4.477 1.00 89.94 78 VAL A O 1
ATOM 568 N N . CYS A 1 79 ? 1.398 -5.505 -5.626 1.00 91.56 79 CYS A N 1
ATOM 569 C CA . CYS A 1 79 ? 2.269 -5.473 -4.448 1.00 91.56 79 CYS A CA 1
ATOM 570 C C . CYS A 1 79 ? 1.806 -4.436 -3.420 1.00 91.56 79 CYS A C 1
ATOM 572 O O . CYS A 1 79 ? 1.626 -4.770 -2.248 1.00 91.56 79 CYS A O 1
ATOM 574 N N . ALA A 1 80 ? 1.578 -3.193 -3.845 1.00 94.94 80 ALA A N 1
ATOM 575 C CA . ALA A 1 80 ? 1.155 -2.106 -2.972 1.00 94.94 80 ALA A CA 1
ATOM 576 C C . ALA A 1 80 ? -0.221 -2.382 -2.353 1.00 94.94 80 ALA A C 1
ATOM 578 O O . ALA A 1 80 ? -0.391 -2.217 -1.146 1.00 94.94 80 ALA A O 1
ATOM 579 N N . GLY A 1 81 ? -1.178 -2.866 -3.149 1.00 96.69 81 GLY A N 1
ATOM 580 C CA . GLY A 1 81 ? -2.519 -3.194 -2.676 1.00 96.69 81 GLY A CA 1
ATOM 581 C C . GLY A 1 81 ? -2.548 -4.375 -1.719 1.00 96.69 81 GLY A C 1
ATOM 582 O O . GLY A 1 81 ? -3.164 -4.277 -0.662 1.00 96.69 81 GLY A O 1
ATOM 583 N N . PHE A 1 82 ? -1.826 -5.456 -2.024 1.00 96.25 82 PHE A N 1
ATOM 584 C CA . PHE A 1 82 ? -1.702 -6.599 -1.119 1.00 96.25 82 PHE A CA 1
ATOM 585 C C . PHE A 1 82 ? -1.022 -6.205 0.197 1.00 96.25 82 PHE A C 1
ATOM 587 O O . PHE A 1 82 ? -1.489 -6.569 1.274 1.00 96.25 82 PHE A O 1
ATOM 594 N N . THR A 1 83 ? 0.036 -5.397 0.119 1.00 97.06 83 THR A N 1
ATOM 595 C CA . THR A 1 83 ? 0.739 -4.875 1.296 1.00 97.06 83 THR A CA 1
ATOM 596 C C . THR A 1 83 ? -0.184 -4.019 2.163 1.00 97.06 83 THR A C 1
ATOM 598 O O . THR A 1 83 ? -0.263 -4.246 3.371 1.00 97.06 83 THR A O 1
ATOM 601 N N . ALA A 1 84 ? -0.906 -3.069 1.556 1.00 97.44 84 ALA A N 1
ATOM 602 C CA . ALA A 1 84 ? -1.842 -2.192 2.257 1.00 97.44 84 ALA A CA 1
ATOM 603 C C . ALA A 1 84 ? -2.989 -2.979 2.904 1.00 97.44 84 ALA A C 1
ATOM 605 O O . ALA A 1 84 ? -3.318 -2.738 4.0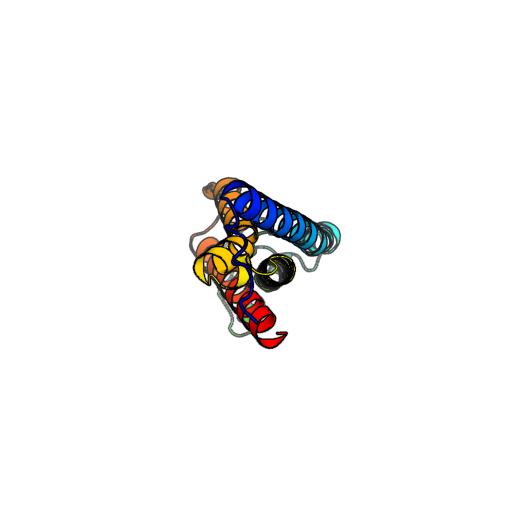64 1.00 97.44 84 ALA A O 1
ATOM 606 N N . LEU A 1 85 ? -3.546 -3.957 2.183 1.00 97.25 85 LEU A N 1
ATOM 607 C CA . LEU A 1 85 ? -4.596 -4.841 2.679 1.00 97.25 85 LEU A CA 1
ATOM 608 C C . LEU A 1 85 ? -4.124 -5.641 3.898 1.00 97.25 85 LEU A C 1
ATOM 610 O O . LEU A 1 85 ? -4.777 -5.624 4.936 1.00 97.25 85 LEU A O 1
ATOM 614 N N . VAL A 1 86 ? -2.988 -6.339 3.801 1.00 97.56 86 VAL A N 1
ATOM 615 C CA . VAL A 1 86 ? -2.490 -7.187 4.899 1.00 97.56 86 VAL A CA 1
ATOM 616 C C . VAL A 1 86 ? -2.146 -6.354 6.133 1.00 97.56 86 VAL A C 1
ATOM 618 O O . VAL A 1 86 ? -2.487 -6.749 7.250 1.00 97.56 86 VAL A O 1
ATOM 621 N N . ALA A 1 87 ? -1.505 -5.200 5.940 1.00 96.12 87 ALA A N 1
ATOM 622 C CA . ALA A 1 87 ? -1.212 -4.271 7.021 1.00 96.12 87 ALA A CA 1
ATOM 623 C C . ALA A 1 87 ? -2.513 -3.770 7.683 1.00 96.12 87 ALA A C 1
ATOM 625 O O . ALA A 1 87 ? -2.685 -3.926 8.893 1.00 96.12 87 ALA A O 1
ATOM 626 N N . GLY A 1 88 ? -3.483 -3.298 6.890 1.00 94.94 88 GLY A N 1
ATOM 627 C CA . GLY A 1 88 ? -4.801 -2.871 7.371 1.00 94.94 88 GLY A CA 1
ATOM 628 C C . GLY A 1 88 ? -5.527 -3.949 8.185 1.00 94.94 88 GLY A C 1
ATOM 629 O O . GLY A 1 88 ? -5.913 -3.703 9.328 1.00 94.94 88 GLY A O 1
ATOM 630 N N . ARG A 1 89 ? -5.605 -5.185 7.675 1.00 94.81 89 ARG A N 1
ATOM 631 C CA . ARG A 1 89 ? -6.274 -6.313 8.358 1.00 94.81 89 ARG A CA 1
ATOM 632 C C . ARG A 1 89 ? -5.642 -6.691 9.695 1.00 94.81 89 ARG A C 1
ATOM 634 O O . ARG A 1 89 ? -6.300 -7.290 10.551 1.00 94.81 89 ARG A O 1
ATOM 641 N N . LEU A 1 90 ? -4.357 -6.396 9.882 1.00 94.00 90 LEU A N 1
ATOM 642 C CA . LEU A 1 90 ? -3.627 -6.714 11.109 1.00 94.00 90 LEU A CA 1
ATOM 643 C C . LEU A 1 90 ? -3.524 -5.534 12.079 1.00 94.00 90 LEU A C 1
ATOM 645 O O . LEU A 1 90 ? -3.111 -5.732 13.227 1.00 94.00 90 LEU A O 1
ATOM 649 N N . HIS A 1 91 ? -4.000 -4.354 11.681 1.00 92.19 91 HIS A N 1
ATOM 650 C CA . HIS A 1 91 ? -4.232 -3.223 12.570 1.00 92.19 91 HIS A CA 1
ATOM 651 C C . HIS A 1 91 ? -5.572 -3.381 13.299 1.00 92.19 91 HIS A C 1
ATOM 653 O O . HIS A 1 91 ? -6.638 -3.048 12.791 1.00 92.19 91 HIS A O 1
ATOM 659 N N . ARG A 1 92 ? -5.543 -3.965 14.502 1.00 86.50 92 ARG A N 1
ATOM 660 C CA . ARG A 1 92 ? -6.759 -4.339 15.249 1.00 86.50 92 ARG A CA 1
ATOM 661 C C . ARG A 1 92 ? -7.314 -3.213 16.127 1.00 86.50 92 ARG A C 1
ATOM 663 O O . ARG A 1 92 ? -6.617 -2.267 16.497 1.00 86.50 92 ARG A O 1
ATOM 670 N N . ALA A 1 93 ? -8.582 -3.366 16.514 1.00 84.94 93 ALA A N 1
ATOM 671 C CA . ALA A 1 93 ? -9.220 -2.548 17.541 1.00 84.94 93 ALA A CA 1
ATOM 672 C C . ALA A 1 93 ? -8.393 -2.531 18.849 1.00 84.94 93 ALA A C 1
ATOM 674 O O . ALA A 1 93 ? -7.745 -3.532 19.180 1.00 84.94 93 ALA A O 1
ATOM 675 N N . PRO A 1 94 ? -8.404 -1.416 19.602 1.00 82.50 94 PRO A N 1
ATOM 676 C CA . PRO A 1 94 ? -9.213 -0.207 19.375 1.00 82.50 94 PRO A CA 1
ATOM 677 C C . PRO A 1 94 ? -8.577 0.810 18.412 1.00 82.50 94 PRO A C 1
ATOM 679 O O . PRO A 1 94 ? -9.239 1.738 17.969 1.00 82.50 94 PRO A O 1
ATOM 682 N N . PHE A 1 95 ? -7.307 0.645 18.033 1.00 85.44 95 PHE A N 1
ATOM 683 C CA . PHE A 1 95 ? -6.587 1.626 17.202 1.00 85.44 95 PHE A CA 1
ATOM 684 C C . PHE A 1 95 ? -7.101 1.718 15.763 1.00 85.44 95 PHE A C 1
ATOM 686 O O . PHE A 1 95 ? -6.897 2.733 15.098 1.00 85.44 95 PHE A O 1
ATOM 693 N N . ARG A 1 96 ? -7.788 0.674 15.291 1.00 86.56 96 ARG A N 1
ATOM 694 C CA . ARG A 1 96 ? -8.470 0.658 13.992 1.00 86.56 96 ARG A CA 1
ATOM 695 C C . ARG A 1 96 ? -9.613 1.668 13.889 1.00 86.56 96 ARG A C 1
ATOM 697 O O . ARG A 1 96 ? -9.923 2.127 12.799 1.00 86.56 96 ARG A O 1
ATOM 704 N N . GLU A 1 97 ? -10.217 2.047 15.014 1.00 88.50 97 GLU A N 1
ATOM 705 C CA . GLU A 1 97 ? -11.347 2.986 15.043 1.00 88.50 97 GLU A CA 1
ATOM 706 C C . GLU A 1 97 ? -10.927 4.417 14.668 1.00 88.50 97 GLU A C 1
ATOM 708 O O . GLU A 1 97 ? -11.761 5.237 14.288 1.00 88.50 97 GLU A O 1
ATOM 713 N N . SER A 1 98 ? -9.627 4.730 14.741 1.00 91.94 98 SER A N 1
ATOM 714 C CA . SER A 1 98 ? -9.089 5.993 14.245 1.00 91.94 98 SER A CA 1
ATOM 715 C C . SER A 1 98 ? -8.711 5.854 12.765 1.00 91.94 98 SER A C 1
ATOM 717 O O . SER A 1 98 ? -7.718 5.185 12.462 1.00 91.94 98 SER A O 1
ATOM 719 N N . PRO A 1 99 ? -9.410 6.534 11.833 1.00 92.44 99 PRO A N 1
ATOM 720 C CA . PRO A 1 99 ? -9.121 6.412 10.404 1.00 92.44 99 PRO A CA 1
ATOM 721 C C . PRO A 1 99 ? -7.698 6.870 10.071 1.00 92.44 99 PRO A C 1
ATOM 723 O O . PRO A 1 99 ? -7.038 6.276 9.228 1.00 92.44 99 PRO A O 1
ATOM 726 N N . VAL A 1 100 ? -7.183 7.882 10.778 1.00 94.31 100 VAL A N 1
ATOM 727 C CA . VAL A 1 100 ? -5.806 8.362 10.595 1.00 94.31 100 VAL A CA 1
ATOM 728 C C . VAL A 1 100 ? -4.792 7.293 11.003 1.00 94.31 100 VAL A C 1
ATOM 730 O O . VAL A 1 100 ? -3.858 7.031 10.251 1.00 94.31 100 VAL A O 1
ATOM 733 N N . GLN A 1 101 ? -4.965 6.652 12.165 1.00 93.00 101 GLN A N 1
ATOM 734 C CA . GLN A 1 101 ? -4.043 5.595 12.599 1.00 93.00 101 GLN A CA 1
ATOM 735 C C . GLN A 1 101 ? -4.126 4.374 11.686 1.00 93.00 101 GLN A C 1
ATOM 737 O O . GLN A 1 101 ? -3.092 3.808 11.350 1.00 93.00 101 GLN A O 1
ATOM 742 N N . HIS A 1 102 ? -5.329 4.012 11.239 1.00 94.69 102 HIS A N 1
ATOM 743 C CA . HIS A 1 102 ? -5.528 2.920 10.291 1.00 94.69 102 HIS A CA 1
ATOM 744 C C . HIS A 1 102 ? -4.841 3.181 8.948 1.00 94.69 102 HIS A C 1
ATOM 746 O O . HIS A 1 102 ? -4.094 2.339 8.456 1.00 94.69 102 HIS A O 1
ATOM 752 N N . LEU A 1 103 ? -5.006 4.383 8.390 1.00 96.06 103 LEU A N 1
ATOM 753 C CA . LEU A 1 103 ? -4.335 4.770 7.150 1.00 96.06 103 LEU A CA 1
ATOM 754 C C . LEU A 1 103 ? -2.814 4.783 7.307 1.00 96.06 103 LEU A C 1
ATOM 756 O O . LEU A 1 103 ? -2.114 4.287 6.430 1.00 96.06 103 LEU A O 1
ATOM 760 N N . LEU A 1 104 ? -2.284 5.282 8.428 1.00 96.50 104 LEU A N 1
ATOM 761 C CA . LEU A 1 104 ? -0.851 5.179 8.713 1.00 96.50 104 LEU A CA 1
ATOM 762 C C . LEU A 1 104 ? -0.413 3.709 8.804 1.00 96.50 104 LEU A C 1
ATOM 764 O O . LEU A 1 104 ? 0.628 3.331 8.276 1.00 96.50 104 LEU A O 1
ATOM 768 N N . ALA A 1 105 ? -1.187 2.853 9.471 1.00 95.50 105 ALA A N 1
ATOM 769 C CA . ALA A 1 105 ? -0.862 1.437 9.626 1.00 95.50 105 ALA A CA 1
ATOM 770 C C . ALA A 1 105 ? -0.791 0.711 8.280 1.00 95.50 105 ALA A C 1
ATOM 772 O O . ALA A 1 105 ? 0.149 -0.055 8.061 1.00 95.50 105 ALA A O 1
ATOM 773 N N . ALA A 1 106 ? -1.736 0.998 7.386 1.00 97.12 106 ALA A N 1
ATOM 774 C CA . ALA A 1 106 ? -1.854 0.358 6.085 1.00 97.12 106 ALA A CA 1
ATOM 775 C C . ALA A 1 106 ? -0.907 0.941 5.019 1.00 97.12 106 ALA A C 1
ATOM 777 O O . ALA A 1 106 ? -0.341 0.196 4.223 1.00 97.12 106 ALA A O 1
ATOM 778 N N . LEU A 1 107 ? -0.702 2.263 4.993 1.00 97.88 107 LEU A N 1
ATOM 779 C CA . LEU A 1 107 ? -0.003 2.936 3.892 1.00 97.88 107 LEU A CA 1
ATOM 780 C C . LEU A 1 107 ? 1.494 3.150 4.125 1.00 97.88 107 LEU A C 1
ATOM 782 O O . LEU A 1 107 ? 2.222 3.332 3.152 1.00 97.88 107 LEU A O 1
ATOM 786 N N . THR A 1 108 ? 1.994 3.122 5.368 1.00 97.75 108 THR A N 1
ATOM 787 C CA . THR A 1 108 ? 3.419 3.408 5.617 1.00 97.75 108 THR A CA 1
ATOM 788 C C . THR A 1 108 ? 4.342 2.461 4.857 1.00 97.75 108 THR A C 1
ATOM 790 O O . THR A 1 108 ? 5.276 2.931 4.221 1.00 97.75 108 THR A O 1
ATOM 793 N N . VAL A 1 109 ? 4.094 1.150 4.892 1.00 97.06 109 VAL A N 1
ATOM 794 C CA . VAL A 1 109 ? 4.978 0.175 4.234 1.00 97.06 109 VAL A CA 1
ATOM 795 C C . VAL A 1 109 ? 5.009 0.340 2.710 1.00 97.06 109 VAL A C 1
ATOM 797 O O . VAL A 1 109 ? 6.108 0.512 2.182 1.00 97.06 109 VAL A O 1
ATOM 800 N N . PRO A 1 110 ? 3.874 0.326 1.978 1.00 96.38 110 PRO A N 1
ATOM 801 C CA . PRO A 1 110 ? 3.919 0.443 0.521 1.00 96.38 110 PRO A CA 1
ATOM 802 C C . PRO A 1 110 ? 4.457 1.806 0.061 1.00 96.38 110 PRO A C 1
ATOM 804 O O . PRO A 1 110 ? 5.209 1.862 -0.910 1.00 96.38 110 PRO A O 1
ATOM 807 N N . LEU A 1 111 ? 4.153 2.898 0.775 1.00 97.38 111 LEU A N 1
ATOM 808 C CA . LEU A 1 111 ? 4.676 4.224 0.429 1.00 97.38 111 LEU A CA 1
ATOM 809 C C . LEU A 1 111 ? 6.169 4.369 0.740 1.00 97.38 111 LEU A C 1
ATOM 811 O O . LEU A 1 111 ? 6.893 4.956 -0.059 1.00 97.38 111 LEU A O 1
ATOM 815 N N . ALA A 1 112 ? 6.649 3.823 1.861 1.00 96.81 112 ALA A N 1
ATOM 816 C CA . ALA A 1 112 ? 8.073 3.830 2.185 1.00 96.81 112 ALA A CA 1
ATOM 817 C C . ALA A 1 112 ? 8.878 2.980 1.193 1.00 96.81 112 ALA A C 1
ATOM 819 O O . ALA A 1 112 ? 9.948 3.403 0.763 1.00 96.81 112 ALA A O 1
ATOM 820 N N . ALA A 1 113 ? 8.350 1.819 0.790 1.00 93.69 113 ALA A N 1
ATOM 821 C CA . ALA A 1 113 ? 8.968 0.976 -0.229 1.00 93.69 113 ALA A CA 1
ATOM 822 C C . ALA A 1 113 ? 9.054 1.694 -1.586 1.00 93.69 113 ALA A C 1
ATOM 824 O O . ALA A 1 113 ? 10.114 1.696 -2.205 1.00 93.69 113 ALA A O 1
ATOM 825 N N . HIS A 1 114 ? 7.976 2.363 -2.011 1.00 94.19 114 HIS A N 1
ATOM 826 C CA . HIS A 1 114 ? 7.965 3.168 -3.236 1.00 94.19 114 HIS A CA 1
ATOM 827 C C . HIS A 1 114 ? 8.946 4.344 -3.174 1.00 94.19 114 HIS A C 1
ATOM 829 O O . HIS A 1 114 ? 9.732 4.549 -4.093 1.00 94.19 114 HIS A O 1
ATOM 835 N N . ALA A 1 115 ? 8.964 5.086 -2.066 1.00 95.56 115 ALA A N 1
ATOM 836 C CA . ALA A 1 115 ? 9.903 6.189 -1.878 1.00 95.56 115 ALA A CA 1
ATOM 837 C C . ALA A 1 115 ? 11.364 5.713 -1.909 1.00 95.56 115 ALA A C 1
ATOM 839 O O . ALA A 1 115 ? 12.205 6.359 -2.531 1.00 95.56 115 ALA A O 1
ATOM 840 N N . LEU A 1 116 ? 11.663 4.574 -1.275 1.00 93.06 116 LEU A N 1
ATOM 841 C CA . LEU A 1 116 ? 12.996 3.976 -1.299 1.00 93.06 116 LEU A CA 1
ATOM 842 C C . LEU A 1 116 ? 13.382 3.519 -2.709 1.00 93.06 116 LEU A C 1
ATOM 844 O O . LEU A 1 116 ? 14.507 3.760 -3.131 1.00 93.06 116 LEU A O 1
ATOM 848 N N . HIS A 1 117 ? 12.449 2.908 -3.440 1.00 86.75 117 HIS A N 1
ATOM 849 C CA . HIS A 1 117 ? 12.647 2.526 -4.834 1.00 86.75 117 HIS A CA 1
ATOM 850 C C . HIS A 1 117 ? 12.995 3.743 -5.709 1.00 86.75 117 HIS A C 1
ATOM 852 O O . HIS A 1 117 ? 14.017 3.736 -6.393 1.00 86.75 117 HIS A O 1
ATOM 858 N N . LEU A 1 118 ? 12.199 4.817 -5.627 1.00 89.38 118 LEU A N 1
ATOM 859 C CA . LEU A 1 118 ? 12.458 6.052 -6.370 1.00 89.38 118 LEU A CA 1
ATOM 860 C C . LEU A 1 118 ? 13.798 6.683 -5.991 1.00 89.38 118 LEU A C 1
ATOM 862 O O . LEU A 1 118 ? 14.505 7.175 -6.862 1.00 89.38 118 LEU A O 1
ATOM 866 N N . ALA A 1 119 ? 14.158 6.669 -4.705 1.00 92.75 119 ALA A N 1
ATOM 867 C CA . ALA A 1 119 ? 15.440 7.188 -4.244 1.00 92.75 119 ALA A CA 1
ATOM 868 C C . ALA A 1 119 ? 16.622 6.357 -4.768 1.00 92.75 119 ALA A C 1
ATOM 870 O O . ALA A 1 119 ? 17.667 6.920 -5.083 1.00 92.75 119 ALA A O 1
ATOM 871 N N . TRP A 1 120 ? 16.459 5.035 -4.872 1.00 90.69 120 TRP A N 1
ATOM 872 C CA . TRP A 1 120 ? 17.505 4.125 -5.335 1.00 90.69 120 TRP A CA 1
ATOM 873 C C . TRP A 1 120 ? 17.773 4.250 -6.838 1.00 90.69 120 TRP A C 1
ATOM 875 O O . TRP A 1 120 ? 18.928 4.225 -7.248 1.00 90.69 120 TRP A O 1
ATOM 885 N N . LEU A 1 121 ? 16.723 4.412 -7.648 1.00 85.19 121 LEU A N 1
ATOM 886 C CA . LEU A 1 121 ? 16.809 4.453 -9.115 1.00 85.19 121 LEU A CA 1
ATOM 887 C C . LEU A 1 121 ? 16.656 5.864 -9.694 1.00 85.19 121 LEU A C 1
ATOM 889 O O . LEU A 1 121 ? 16.451 6.032 -10.891 1.00 85.19 121 LEU A O 1
ATOM 893 N N . TRP A 1 122 ? 16.766 6.899 -8.859 1.00 88.44 122 TRP A N 1
ATOM 894 C CA . TRP A 1 122 ? 16.487 8.283 -9.250 1.00 88.44 122 TRP A CA 1
ATOM 895 C C . TRP A 1 122 ? 17.245 8.743 -10.505 1.00 88.44 122 TRP A C 1
ATOM 897 O O . TRP A 1 122 ? 16.689 9.470 -11.322 1.00 88.44 122 TRP A O 1
ATOM 907 N N . ALA A 1 123 ? 18.509 8.334 -10.653 1.00 85.88 123 ALA A N 1
ATOM 908 C CA . ALA A 1 123 ? 19.353 8.727 -11.783 1.00 85.88 123 ALA A CA 1
ATOM 909 C C . ALA A 1 123 ? 18.994 8.010 -13.095 1.00 85.88 123 ALA A C 1
ATOM 911 O O . ALA A 1 123 ? 19.290 8.533 -14.168 1.00 85.88 123 ALA A O 1
ATOM 912 N N . ASP A 1 124 ? 18.352 6.846 -12.999 1.00 80.62 124 ASP A N 1
ATOM 913 C CA . ASP A 1 124 ? 18.083 5.945 -14.121 1.00 80.62 124 ASP A CA 1
ATOM 914 C C . ASP A 1 124 ? 16.607 5.986 -14.562 1.00 80.62 124 ASP A C 1
ATOM 916 O O . ASP A 1 124 ? 16.259 5.498 -15.635 1.00 80.62 124 ASP A O 1
ATOM 920 N N . LEU A 1 125 ? 15.723 6.590 -13.759 1.00 74.81 125 LEU A N 1
ATOM 921 C CA . LEU A 1 125 ? 14.293 6.680 -14.041 1.00 74.81 125 LEU A CA 1
ATOM 922 C C . LEU A 1 125 ? 13.946 7.860 -14.958 1.00 74.81 125 LEU A C 1
ATOM 924 O O . LEU A 1 125 ? 14.271 9.018 -14.688 1.00 74.81 125 LEU A O 1
ATOM 928 N N . THR A 1 126 ? 13.162 7.586 -16.000 1.00 83.75 126 THR A N 1
ATOM 929 C CA . THR A 1 126 ? 12.493 8.635 -16.779 1.00 83.75 126 THR A CA 1
ATOM 930 C C . THR A 1 126 ? 11.328 9.240 -15.987 1.00 83.75 126 THR A C 1
ATOM 932 O O . THR A 1 126 ? 10.723 8.589 -15.133 1.00 83.75 126 THR A O 1
ATOM 935 N N . SER A 1 127 ? 10.955 10.489 -16.287 1.00 82.19 127 SER A N 1
ATOM 936 C CA . SER A 1 127 ? 9.786 11.135 -15.664 1.00 82.19 127 SER A CA 1
ATOM 937 C C . SER A 1 127 ? 8.494 10.339 -15.876 1.00 82.19 127 SER A C 1
ATOM 939 O O . SER A 1 127 ? 7.650 10.270 -14.984 1.00 82.19 127 SER A O 1
ATOM 941 N N . GLU A 1 128 ? 8.360 9.701 -17.034 1.00 79.19 128 GLU A N 1
ATOM 942 C CA . GLU A 1 128 ? 7.254 8.810 -17.367 1.00 79.19 128 GLU A CA 1
ATOM 943 C C . GLU A 1 128 ? 7.232 7.554 -16.486 1.00 79.19 128 GLU A C 1
ATOM 945 O O . GLU A 1 128 ? 6.193 7.240 -15.905 1.00 79.19 128 GLU A O 1
ATOM 950 N N . ALA A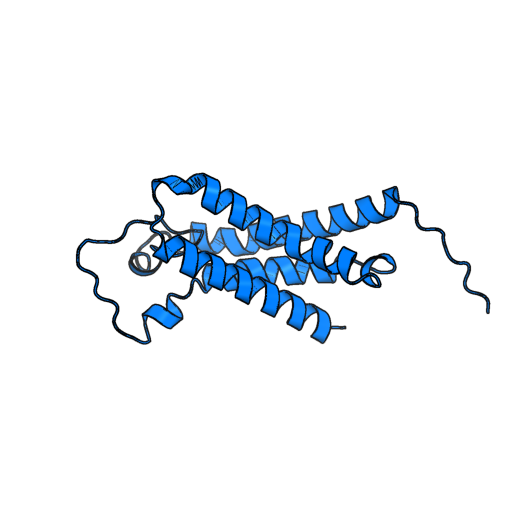 1 129 ? 8.379 6.893 -16.289 1.00 75.31 129 ALA A N 1
ATOM 951 C CA . ALA A 1 129 ? 8.484 5.741 -15.396 1.00 75.31 129 ALA A CA 1
ATOM 952 C C . ALA A 1 129 ? 8.120 6.107 -13.945 1.00 75.31 129 ALA A C 1
ATOM 954 O O . ALA A 1 129 ? 7.395 5.360 -13.280 1.00 75.31 129 ALA A O 1
ATOM 955 N N . ILE A 1 130 ? 8.546 7.286 -13.470 1.00 83.62 130 ILE A N 1
ATOM 956 C CA . ILE A 1 130 ? 8.179 7.814 -12.144 1.00 83.62 130 ILE A CA 1
ATOM 957 C C . ILE A 1 130 ? 6.661 7.996 -12.036 1.00 83.62 130 ILE A C 1
ATOM 959 O O . ILE A 1 130 ? 6.063 7.584 -11.035 1.00 83.62 130 ILE A O 1
ATOM 963 N N . LEU A 1 131 ? 6.030 8.604 -13.047 1.00 85.44 131 LEU A N 1
ATOM 964 C CA . LEU A 1 131 ? 4.589 8.859 -13.068 1.00 85.44 131 LEU A CA 1
ATOM 965 C C . LEU A 1 131 ? 3.784 7.556 -13.076 1.00 85.44 131 LEU A C 1
ATOM 967 O O . LEU A 1 131 ? 2.913 7.379 -12.223 1.00 85.44 131 LEU A O 1
ATOM 971 N N . LEU A 1 132 ? 4.095 6.632 -13.989 1.00 81.31 132 LEU A N 1
ATOM 972 C CA . LEU A 1 132 ? 3.375 5.364 -14.131 1.00 81.31 132 LEU A CA 1
ATOM 973 C C . LEU A 1 132 ? 3.514 4.495 -12.880 1.00 81.31 132 LEU A C 1
ATOM 975 O O . LEU A 1 132 ? 2.520 3.985 -12.362 1.00 81.31 132 LEU A O 1
ATOM 979 N N . THR A 1 133 ? 4.729 4.392 -12.343 1.00 82.81 133 THR A N 1
ATOM 980 C CA . THR A 1 133 ? 5.007 3.652 -11.109 1.00 82.81 133 THR A CA 1
ATOM 981 C C . THR A 1 133 ? 4.270 4.243 -9.913 1.00 82.81 133 THR A C 1
ATOM 983 O O . THR A 1 133 ? 3.619 3.511 -9.165 1.00 82.81 133 THR A O 1
ATOM 986 N N . SER A 1 134 ? 4.293 5.569 -9.763 1.00 90.44 134 SER A N 1
ATOM 987 C CA . SER A 1 134 ? 3.571 6.250 -8.683 1.00 90.44 134 SER A CA 1
ATOM 988 C C . SER A 1 134 ? 2.058 6.066 -8.798 1.00 90.44 134 SER A C 1
ATOM 990 O O . SER A 1 134 ? 1.385 5.859 -7.787 1.00 90.44 134 SER A O 1
ATOM 992 N N . LEU A 1 135 ? 1.519 6.090 -10.018 1.00 90.00 135 LEU A N 1
ATOM 993 C CA . LEU A 1 135 ? 0.103 5.851 -10.276 1.00 90.00 135 LEU A CA 1
ATOM 994 C C . LEU A 1 135 ? -0.287 4.401 -9.964 1.00 90.00 135 LEU A C 1
ATOM 996 O O . LEU A 1 135 ? -1.296 4.181 -9.297 1.00 90.00 135 LEU A O 1
ATOM 1000 N N . GLY A 1 136 ? 0.529 3.418 -10.357 1.00 89.19 136 GLY A N 1
ATOM 1001 C CA . GLY A 1 136 ? 0.309 2.010 -10.020 1.00 89.19 136 GLY A CA 1
ATOM 1002 C C . GLY A 1 136 ? 0.309 1.764 -8.510 1.00 89.19 136 GLY A C 1
ATOM 1003 O O . GLY A 1 136 ? -0.628 1.162 -7.988 1.00 89.19 136 GLY A O 1
ATOM 1004 N N . VAL A 1 137 ? 1.300 2.293 -7.785 1.00 92.75 137 VAL A N 1
ATOM 1005 C CA . VAL A 1 137 ? 1.351 2.211 -6.313 1.00 92.75 137 VAL A CA 1
ATOM 1006 C C . VAL A 1 137 ? 0.138 2.894 -5.683 1.00 92.75 137 VAL A C 1
ATOM 1008 O O . VAL A 1 137 ? -0.493 2.320 -4.796 1.00 92.75 137 VAL A O 1
ATOM 1011 N N . GLY A 1 138 ? -0.226 4.089 -6.155 1.00 95.44 138 GLY A N 1
ATOM 1012 C CA . GLY A 1 138 ? -1.388 4.829 -5.665 1.00 95.44 138 GLY A CA 1
ATOM 1013 C C . GLY A 1 138 ? -2.692 4.048 -5.831 1.00 95.44 138 GLY A C 1
ATOM 1014 O O . GLY A 1 138 ? -3.434 3.879 -4.863 1.00 95.44 138 GLY A O 1
ATOM 1015 N N . LEU A 1 139 ? -2.944 3.513 -7.028 1.00 94.31 139 LEU A N 1
ATOM 1016 C CA . LEU A 1 139 ? -4.120 2.687 -7.309 1.00 94.31 139 LEU A CA 1
ATOM 1017 C C . LEU A 1 139 ? -4.124 1.393 -6.494 1.00 94.31 139 LEU A C 1
ATOM 1019 O O . LEU A 1 139 ? -5.166 1.022 -5.958 1.00 94.31 139 LEU A O 1
ATOM 1023 N N . GLY A 1 140 ? -2.968 0.742 -6.353 1.00 95.06 140 GLY A N 1
ATOM 1024 C CA . GLY A 1 140 ? -2.801 -0.429 -5.499 1.00 95.06 140 GLY A CA 1
ATOM 1025 C C . GLY A 1 140 ? -3.194 -0.136 -4.056 1.00 95.06 140 GLY A C 1
ATOM 1026 O O . GLY A 1 140 ? -4.068 -0.802 -3.508 1.00 95.06 140 GLY A O 1
ATOM 1027 N N . CYS A 1 141 ? -2.617 0.909 -3.462 1.00 97.25 141 CYS A N 1
ATOM 1028 C CA . CYS A 1 141 ? -2.952 1.362 -2.114 1.00 97.25 141 CYS A CA 1
ATOM 1029 C C . CYS A 1 141 ? -4.451 1.645 -1.955 1.00 97.25 141 CYS A C 1
ATOM 1031 O O . CYS A 1 141 ? -5.061 1.152 -1.009 1.00 97.25 141 CYS A O 1
ATOM 1033 N N . VAL A 1 142 ? -5.064 2.391 -2.882 1.00 97.62 142 VAL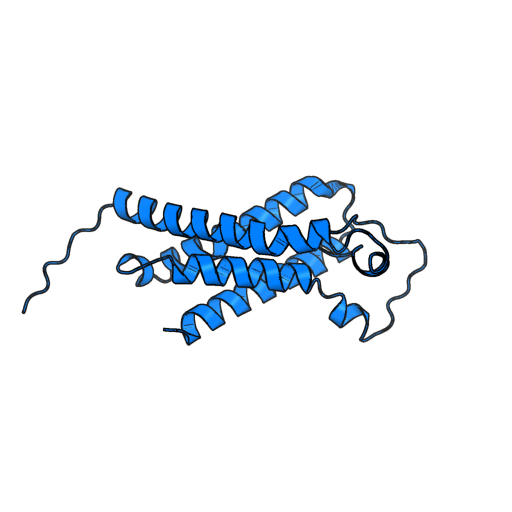 A N 1
ATOM 1034 C CA . VAL A 1 142 ? -6.507 2.681 -2.845 1.00 97.62 142 VAL A CA 1
ATOM 1035 C C . VAL A 1 142 ? -7.323 1.390 -2.895 1.00 97.62 142 VAL A C 1
ATOM 1037 O O . VAL A 1 142 ? -8.196 1.197 -2.053 1.00 97.62 142 VAL A O 1
ATOM 1040 N N . ALA A 1 143 ? -7.019 0.481 -3.823 1.00 96.94 143 ALA A N 1
ATOM 1041 C CA . ALA A 1 143 ? -7.712 -0.799 -3.940 1.00 96.94 143 ALA A CA 1
ATOM 1042 C C . ALA A 1 143 ? -7.558 -1.658 -2.675 1.00 96.94 143 ALA A C 1
ATOM 1044 O O . ALA A 1 143 ? -8.538 -2.228 -2.201 1.00 96.94 143 ALA A O 1
ATOM 1045 N N . GLY A 1 144 ? -6.355 -1.709 -2.095 1.00 97.06 144 GLY A N 1
ATOM 1046 C CA . GLY A 1 144 ? -6.075 -2.433 -0.855 1.00 97.06 144 GLY A CA 1
ATOM 1047 C C . GLY A 1 144 ? -6.870 -1.896 0.336 1.00 97.06 144 GLY A C 1
ATOM 1048 O O . GLY A 1 144 ? -7.451 -2.681 1.079 1.00 97.06 144 GLY A O 1
ATOM 1049 N N . ILE A 1 145 ? -6.961 -0.569 0.481 1.00 96.56 145 ILE A N 1
ATOM 1050 C CA . ILE A 1 145 ? -7.779 0.072 1.521 1.00 96.56 145 ILE A CA 1
ATOM 1051 C C . ILE A 1 145 ? -9.269 -0.187 1.293 1.00 96.56 145 ILE A C 1
ATOM 1053 O O . ILE A 1 145 ? -9.972 -0.557 2.228 1.00 96.56 145 ILE A O 1
ATOM 1057 N N . LEU A 1 146 ? -9.767 -0.012 0.067 1.00 97.38 146 LEU A N 1
ATOM 1058 C CA . LEU A 1 146 ? -11.179 -0.256 -0.239 1.00 97.38 146 LEU A CA 1
ATOM 1059 C C . LEU A 1 146 ? -11.567 -1.713 0.023 1.00 97.38 146 LEU A C 1
ATOM 1061 O O . LEU A 1 146 ? -12.639 -1.968 0.564 1.00 97.38 146 LEU A O 1
ATOM 1065 N N . LEU A 1 147 ? -10.691 -2.658 -0.320 1.00 97.25 147 LEU A N 1
ATOM 1066 C CA . LEU A 1 147 ? -10.910 -4.072 -0.048 1.00 97.25 147 LEU A CA 1
ATOM 1067 C C . LEU A 1 147 ? -10.844 -4.383 1.452 1.00 97.25 147 LEU A C 1
ATOM 1069 O O . LEU A 1 147 ? -11.665 -5.153 1.934 1.00 97.25 147 LEU A O 1
ATOM 1073 N N . ASP A 1 148 ? -9.924 -3.769 2.200 1.00 95.56 148 ASP A N 1
ATOM 1074 C CA . ASP A 1 148 ? -9.871 -3.901 3.661 1.00 95.56 148 ASP A CA 1
ATOM 1075 C C . ASP A 1 148 ? -11.192 -3.474 4.315 1.00 95.56 148 ASP A C 1
ATOM 1077 O O . ASP A 1 148 ? -11.745 -4.214 5.127 1.00 95.56 148 ASP A O 1
ATOM 1081 N N . LEU A 1 149 ? -11.718 -2.320 3.894 1.00 92.62 149 LEU A N 1
ATOM 1082 C CA . LEU A 1 149 ? -12.990 -1.774 4.368 1.00 92.62 149 LEU A CA 1
ATOM 1083 C C . LEU A 1 149 ? -14.196 -2.620 3.939 1.00 92.62 149 LEU A C 1
ATOM 1085 O O . LEU A 1 149 ? -15.184 -2.677 4.660 1.00 92.62 149 LEU A O 1
ATOM 1089 N N . ALA A 1 150 ? -14.136 -3.263 2.772 1.00 95.69 150 ALA A N 1
ATOM 1090 C CA . ALA A 1 150 ? -15.207 -4.126 2.276 1.00 95.69 150 ALA A CA 1
ATOM 1091 C C . ALA A 1 150 ? -15.241 -5.516 2.944 1.00 95.69 150 ALA A C 1
ATOM 1093 O O . ALA A 1 150 ? -16.227 -6.235 2.791 1.00 95.69 150 ALA A O 1
ATOM 1094 N N . LEU A 1 151 ? -14.166 -5.916 3.634 1.00 92.06 151 LEU A N 1
ATOM 1095 C CA . LEU A 1 151 ? -14.026 -7.212 4.316 1.00 92.06 151 LEU A CA 1
ATOM 1096 C C . LEU A 1 151 ? -14.299 -7.146 5.832 1.00 92.06 151 LEU A C 1
ATOM 1098 O O . LEU A 1 151 ? -14.052 -8.133 6.539 1.00 92.06 151 LEU A O 1
ATOM 1102 N N . ASP A 1 152 ? -14.751 -5.998 6.332 1.00 78.75 152 ASP A N 1
ATOM 1103 C CA . ASP A 1 152 ? -15.225 -5.787 7.706 1.00 78.75 152 ASP A CA 1
ATOM 1104 C C . ASP A 1 152 ? -16.749 -5.854 7.810 1.00 78.75 152 ASP A C 1
ATOM 1106 O O . ASP A 1 152 ? -17.220 -6.396 8.838 1.00 78.75 152 ASP A O 1
#

pLDDT: mean 78.46, std 19.87, range [38.31, 97.88]

Foldseek 3Di:
DPPDPPPQDPVNLVVLLVQLLVQLVVLLCVLVVCCLVVVPDDVQVLQCQELNHPVDDDPPDDDDPDVCVVSLRLSLLQSLLSSLQRSLLSSDPPQNVDVVSSLSSRRVNSVVSLVVSCVVCVVRHDPNSNVSHVVSNVNSNVNSVVVNVVVD